Protein 8D03 (pdb70)

Secondary structure (DSSP, 8-state):
--SSHHHHHHHHHHHHHTT--HHHHHHHHHHH-TTS-HHHHHHHHHHHHH---HHHHHHHHHHH-

Solvent-accessible surface area: 4214 Å² total; per-residue (Å²): 84,5,152,65,16,117,19,0,56,103,0,0,123,74,0,94,89,154,66,26,88,57,146,100,2,72,77,38,0,40,144,73,38,104,110,15,49,107,53,9,1,95,7,0,6,79,6,15,137,100,116,62,85,22,83,108,3,32,146,77,8,93,133,81,154

Nearest PDB structures (foldseek):
  8d03-assembly1_A-2  TM=1.016E+00  e=1.972E-09  synthetic construct
  2vkh-assembly1_A  TM=7.465E-01  e=3.197E+00  Paraclostridium sordellii
  1evy-assembly1_A  TM=6.743E-01  e=6.496E+00  Leishmania mexicana

Structure (mmCIF, N/CA/C/O backbone):
data_8D03
#
_entry.id   8D03
#
_cell.length_a   70.635
_cell.length_b   70.635
_cell.length_c   31.382
_cell.angle_alpha   90.000
_cell.angle_beta   90.000
_cell.angle_gamma   120.000
#
_symmetry.space_group_name_H-M   'P 32 2 1'
#
loop_
_entity.id
_entity.type
_entity.pdbx_description
1 polymer HALC2_068
2 water water
#
loop_
_atom_site.group_PDB
_atom_site.id
_atom_site.type_symbol
_atom_site.label_atom_id
_atom_site.label_alt_id
_atom_site.label_comp_id
_atom_site.label_asym_id
_atom_site.label_entity_id
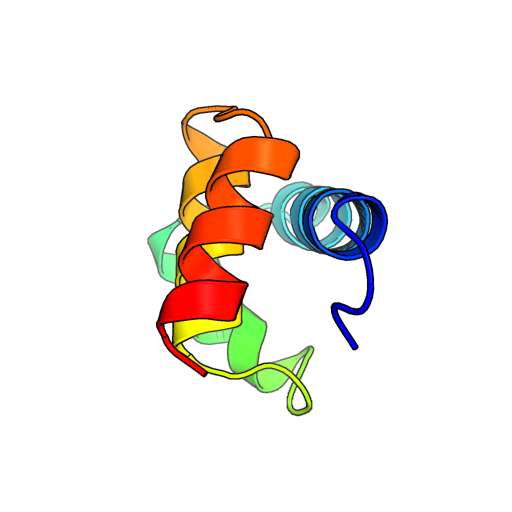_atom_site.label_seq_id
_atom_site.pdbx_PDB_ins_code
_atom_site.Cartn_x
_atom_site.Cartn_y
_atom_site.Cartn_z
_atom_site.occupancy
_atom_site.B_iso_or_equiv
_atom_site.auth_seq_id
_atom_site.auth_comp_id
_atom_site.auth_asym_id
_atom_site.auth_atom_id
_atom_site.pdbx_PDB_model_num
ATOM 1 N N . MET A 1 4 ? 22.25661 -13.49923 -6.85670 0.980 73.56935 1 MET A N 1
ATOM 2 C CA . MET A 1 4 ? 23.41864 -14.40977 -6.65736 0.980 69.16092 1 MET A CA 1
ATOM 3 C C . MET A 1 4 ? 24.37855 -13.85495 -5.61149 0.980 56.46203 1 MET A C 1
ATOM 4 O O . MET A 1 4 ? 25.13631 -14.60270 -4.99835 0.980 52.77738 1 MET A O 1
ATOM 18 N N . ILE A 1 5 ? 24.35628 -12.53909 -5.42537 1.000 52.54051 2 ILE A N 1
ATOM 19 C CA . ILE A 1 5 ? 25.15820 -11.88520 -4.39216 1.000 41.76553 2 ILE A CA 1
ATOM 20 C C . ILE A 1 5 ? 24.21622 -11.64485 -3.21540 1.000 42.96831 2 ILE A C 1
ATOM 21 O O . ILE A 1 5 ? 23.57375 -10.59873 -3.10149 1.000 46.67928 2 ILE A O 1
ATOM 37 N N . LYS A 1 6 ? 24.12735 -12.62854 -2.33606 0.870 38.71780 3 LYS A N 1
ATOM 38 C CA . LYS A 1 6 ? 23.35241 -12.51329 -1.10669 0.870 39.84425 3 LYS A CA 1
ATOM 39 C C . LYS A 1 6 ? 24.20851 -12.11355 0.08623 0.870 37.11498 3 LYS A C 1
ATOM 40 O O . LYS A 1 6 ? 23.66631 -11.62519 1.08252 0.870 43.53943 3 LYS A O 1
ATOM 59 N N . VAL A 1 7 ? 25.52130 -12.29691 -0.00208 1.000 38.73886 4 VAL A N 1
ATOM 60 C CA . VAL A 1 7 ? 26.45817 -11.91208 1.05269 1.000 36.95180 4 VAL A CA 1
ATOM 61 C C . VAL A 1 7 ? 27.72928 -11.38797 0.40802 1.000 32.47758 4 VAL A C 1
ATOM 62 O O . VAL A 1 7 ? 27.98625 -11.61808 -0.78059 1.000 37.24131 4 VAL A O 1
ATOM 75 N N . PRO A 1 8 ? 28.56179 -10.68188 1.18023 1.000 32.41178 5 PRO A N 1
ATOM 76 C CA . PRO A 1 8 ? 29.84100 -10.21083 0.60651 1.000 34.17778 5 PRO A CA 1
ATOM 77 C C . PRO A 1 8 ? 30.70574 -11.33967 0.06816 1.000 35.94378 5 PRO A C 1
ATOM 78 O O . PRO A 1 8 ? 31.46825 -11.12615 -0.87893 1.000 30.79053 5 PRO A O 1
ATOM 89 N N . GLU A 1 9 ? 30.60833 -12.53613 0.66134 1.000 36.33594 6 GLU A N 1
ATOM 90 C CA . GLU A 1 9 ? 31.40422 -13.67602 0.21709 1.000 35.91220 6 GLU A CA 1
ATOM 91 C C . GLU A 1 9 ? 31.15971 -14.01575 -1.24279 1.000 34.11198 6 GLU A C 1
ATOM 92 O O . GLU A 1 9 ? 32.07642 -14.48149 -1.93168 1.000 34.16199 6 GLU A O 1
ATOM 104 N N . ASP A 1 10 ? 29.92797 -13.81995 -1.72660 1.000 32.72234 7 ASP A N 1
ATOM 105 C CA . ASP A 1 10 ? 29.61658 -14.13371 -3.11534 1.000 34.26727 7 ASP A CA 1
ATOM 106 C C . ASP A 1 10 ? 30.32033 -13.17116 -4.06472 1.000 29.48248 7 ASP A C 1
ATOM 107 O O . ASP A 1 10 ? 30.83046 -13.57547 -5.11589 1.000 28.69555 7 ASP A O 1
ATOM 116 N N . LEU A 1 11 ? 30.35133 -11.89046 -3.71072 1.000 28.67186 8 LEU A N 1
ATOM 117 C CA . LEU A 1 11 ? 31.10337 -10.91707 -4.48916 1.000 25.35567 8 LEU A CA 1
ATOM 118 C C . LEU A 1 11 ? 32.56400 -11.33744 -4.62891 1.000 24.27396 8 LEU A C 1
ATOM 119 O O . LEU A 1 11 ? 33.11415 -11.37871 -5.74386 1.000 24.17132 8 LEU A O 1
ATOM 135 N N . GLU A 1 12 ? 33.19873 -11.69656 -3.51225 1.000 25.68729 9 GLU A N 1
ATOM 136 C CA . GLU A 1 12 ? 34.59151 -12.12498 -3.55690 1.000 27.77965 9 GLU A CA 1
ATOM 137 C C . GLU A 1 12 ? 34.77177 -13.40739 -4.35825 1.000 27.08483 9 GLU A C 1
ATOM 138 O O . GLU A 1 12 ? 35.72545 -13.52506 -5.13592 1.000 29.91674 9 GLU A O 1
ATOM 150 N N . ARG A 1 13 ? 33.88576 -14.39625 -4.16860 1.000 27.62436 10 ARG A N 1
ATOM 151 C CA . ARG A 1 13 ? 34.03218 -15.65772 -4.87487 1.000 30.34574 10 ARG A CA 1
ATOM 152 C C . ARG A 1 13 ? 33.95575 -15.45945 -6.39259 1.000 29.62724 10 ARG A C 1
ATOM 153 O O . ARG A 1 13 ? 34.81535 -15.93512 -7.14439 1.000 29.21929 10 ARG A O 1
ATOM 174 N N . ILE A 1 14 ? 32.91220 -14.78273 -6.86131 1.000 29.61671 11 ILE A N 1
ATOM 175 C CA . ILE A 1 14 ? 32.75589 -14.57050 -8.30088 1.000 27.57962 11 ILE A CA 1
ATOM 176 C C . ILE A 1 14 ? 33.88530 -13.70443 -8.83504 1.000 25.59517 11 ILE A C 1
ATOM 177 O O . ILE A 1 14 ? 34.44044 -13.97574 -9.91018 1.000 25.61886 11 ILE A O 1
ATOM 193 N N . GLY A 1 15 ? 34.27287 -12.67517 -8.08383 1.000 24.76350 12 GLY A N 1
ATOM 194 C CA . GLY A 1 15 ? 35.39346 -11.84220 -8.49700 1.000 21.75261 12 GLY A CA 1
ATOM 195 C C . GLY A 1 15 ? 36.67187 -12.63946 -8.69776 1.000 25.06880 12 GLY A C 1
ATOM 196 O O . GLY A 1 15 ? 37.35424 -12.50285 -9.71477 1.000 24.83719 12 GLY A O 1
ATOM 200 N N . ARG A 1 16 ? 37.02722 -13.47138 -7.71802 1.000 23.60809 13 ARG A N 1
ATOM 201 C CA . ARG A 1 16 ? 38.22374 -14.30167 -7.84367 1.000 25.20829 13 ARG A CA 1
ATOM 202 C C . ARG A 1 16 ? 38.12545 -15.20565 -9.05525 1.000 25.91890 13 ARG A C 1
ATOM 203 O O . ARG A 1 16 ? 39.11020 -15.40138 -9.77704 1.000 28.61659 13 ARG A O 1
ATOM 224 N N . GLU A 1 17 ? 36.93686 -15.75305 -9.30474 1.000 25.91363 14 GLU A N 1
ATOM 225 C CA . GLU A 1 17 ? 36.74771 -16.65807 -10.42917 1.000 27.26116 14 GLU A CA 1
ATOM 226 C C . GLU A 1 17 ? 36.98274 -15.96106 -11.75999 1.000 27.27169 14 GLU A C 1
ATOM 227 O O . GLU A 1 17 ? 37.64108 -16.51954 -12.65854 1.000 28.35340 14 GLU A O 1
ATOM 239 N N . LEU A 1 18 ? 36.42286 -14.77274 -11.92310 1.000 26.92165 15 LEU A N 1
ATOM 240 C CA . LEU A 1 18 ? 36.53599 -14.06673 -13.19871 1.000 25.52674 15 LEU A CA 1
ATOM 241 C C . LEU A 1 18 ? 37.96875 -13.61301 -13.43370 1.000 28.02704 15 LEU A C 1
ATOM 242 O O . LEU A 1 18 ? 38.50489 -13.76829 -14.53371 1.000 30.06676 15 LEU A O 1
ATOM 258 N N . ARG A 1 19 ? 38.61563 -13.05607 -12.40331 1.000 24.25291 16 ARG A N 1
ATOM 259 C CA . ARG A 1 19 ? 40.00151 -12.62639 -12.56624 1.000 26.28999 16 ARG A CA 1
ATOM 260 C C . ARG A 1 19 ? 40.92566 -13.80246 -12.84573 1.000 28.79819 16 ARG A C 1
ATOM 261 O O . ARG A 1 19 ? 41.91852 -13.65320 -13.56824 1.000 30.55366 16 ARG A O 1
ATOM 282 N N . ALA A 1 20 ? 40.63520 -14.98783 -12.28222 1.000 29.14560 17 ALA A N 1
ATOM 283 C CA . ALA A 1 20 ? 41.47743 -16.14291 -12.52555 1.000 31.71696 17 ALA A CA 1
ATOM 284 C C . ALA A 1 20 ? 41.45587 -16.56570 -13.98886 1.000 32.48811 17 ALA A C 1
ATOM 285 O O . ALA A 1 20 ? 42.4129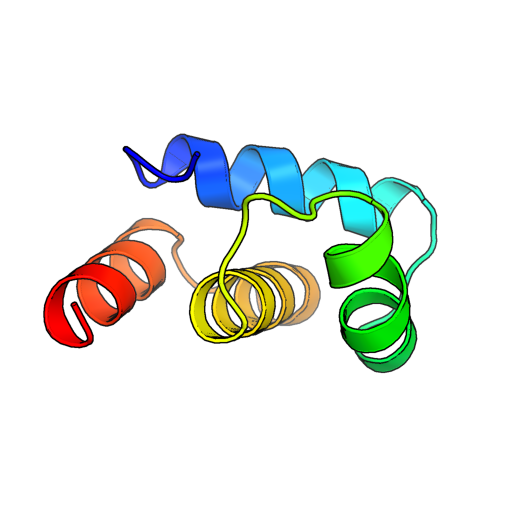0 -17.18864 -14.45595 1.000 36.39384 17 ALA A O 1
ATOM 292 N N . ARG A 1 21 ? 40.38479 -16.23676 -14.71283 1.000 34.43044 18 ARG A N 1
ATOM 293 C CA . ARG A 1 21 ? 40.31234 -16.51456 -16.14494 1.000 36.83600 18 ARG A CA 1
ATOM 294 C C . ARG A 1 21 ? 41.23127 -15.63819 -16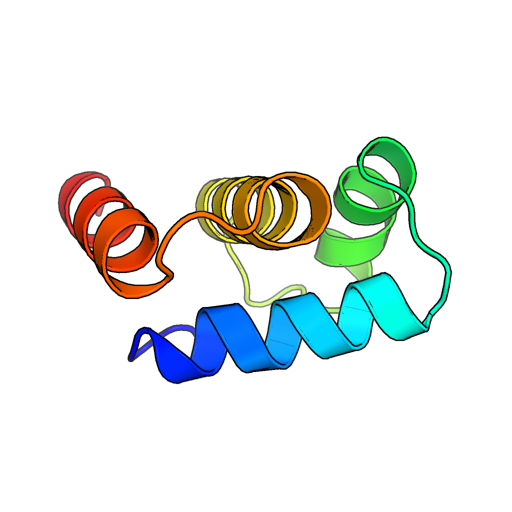.96774 1.000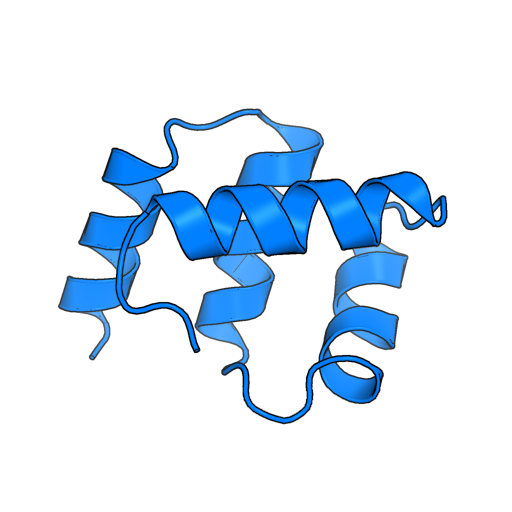 33.17503 18 ARG A C 1
ATOM 295 O O . ARG A 1 21 ? 41.30319 -15.82622 -18.18901 1.000 38.07299 18 ARG A O 1
ATOM 316 N N . GLY A 1 22 ? 41.91458 -14.68391 -16.36208 1.000 32.55390 19 GLY A N 1
ATOM 317 C CA . GLY A 1 22 ? 42.75269 -13.75959 -17.08871 1.000 36.35173 19 GLY A CA 1
ATOM 318 C C . GLY A 1 22 ? 42.07943 -12.47504 -17.49755 1.000 36.70440 19 GLY A C 1
ATOM 319 O O . GLY A 1 22 ? 42.68047 -11.68763 -18.23790 1.000 40.92070 19 GLY A O 1
ATOM 323 N N . LEU A 1 23 ? 40.86127 -12.23102 -17.03534 1.000 32.20649 20 LEU A N 1
ATOM 324 C CA . LEU A 1 23 ? 40.09096 -11.06542 -17.45312 1.000 35.27265 20 LEU A CA 1
ATOM 325 C C . LEU A 1 23 ? 40.55561 -9.81919 -16.70086 1.000 35.38056 20 LEU A C 1
ATOM 326 O O . LEU A 1 23 ? 40.41566 -9.74114 -15.47557 1.000 33.05396 20 LEU A O 1
ATOM 342 N N . ASP A 1 24 ? 41.10673 -8.85177 -17.43098 1.000 34.97788 21 ASP A N 1
ATOM 343 C CA . ASP A 1 24 ? 41.33108 -7.52930 -16.87227 1.000 35.33845 21 ASP A CA 1
ATOM 344 C C . ASP A 1 24 ? 39.98653 -6.82097 -16.73547 1.000 30.96950 21 ASP A C 1
ATOM 345 O O . ASP A 1 24 ? 38.93281 -7.36435 -17.06718 1.000 30.20889 21 ASP A O 1
ATOM 354 N N . THR A 1 25 ? 40.02074 -5.58538 -16.24651 1.000 29.44827 22 THR A N 1
ATOM 355 C CA . THR A 1 25 ? 38.77253 -4.91425 -15.90091 1.000 27.32170 22 THR A CA 1
ATOM 356 C C . THR A 1 25 ? 37.86859 -4.74196 -17.11528 1.000 23.40544 22 THR A C 1
ATOM 357 O O . THR A 1 25 ? 36.66263 -4.99563 -17.03650 1.000 22.09212 22 THR A O 1
ATOM 368 N N . LYS A 1 26 ? 38.41887 -4.30522 -18.24383 1.000 25.14249 23 LYS A N 1
ATOM 369 C CA . LYS A 1 26 ? 37.56201 -4.09398 -19.41025 1.000 24.67138 23 LYS A CA 1
ATOM 370 C C . LYS A 1 26 ? 36.95579 -5.40739 -19.89232 1.000 26.02417 23 LYS A C 1
ATOM 371 O O . LYS A 1 26 ? 35.75826 -5.48975 -20.19542 1.000 24.56874 23 LYS A O 1
ATOM 390 N N . ARG A 1 27 ? 37.78029 -6.45058 -19.98954 1.000 23.50282 24 ARG A N 1
ATOM 391 C CA . ARG A 1 27 ? 37.28615 -7.75107 -20.42379 1.000 24.32660 24 ARG A CA 1
ATOM 392 C C . ARG A 1 27 ? 36.33963 -8.34959 -19.40471 1.000 23.73706 24 ARG A C 1
ATOM 393 O O . ARG A 1 27 ? 35.39378 -9.04597 -19.77873 1.000 24.49241 24 ARG A O 1
ATOM 414 N N . LEU A 1 28 ? 36.56684 -8.09172 -18.11488 1.000 21.62628 25 LEU A N 1
ATOM 415 C CA . LEU A 1 28 ? 35.63337 -8.55725 -17.09472 1.000 21.24202 25 LEU A CA 1
ATOM 416 C C . LEU A 1 28 ? 34.26225 -7.93764 -17.28595 1.000 21.39204 25 LEU A C 1
ATOM 417 O O . LEU A 1 28 ? 33.24523 -8.62341 -17.16084 1.000 22.24477 25 LEU A O 1
ATOM 433 N N . LEU A 1 29 ? 34.21215 -6.64236 -17.60581 1.000 20.53930 26 LEU A N 1
ATOM 434 C CA . LEU A 1 29 ? 32.93900 -5.97076 -17.83216 1.000 18.81015 26 LEU A CA 1
ATOM 435 C C . LEU A 1 29 ? 32.28370 -6.38647 -19.14142 1.000 22.88169 26 LEU A C 1
ATOM 436 O O . LEU A 1 29 ? 31.06153 -6.26496 -19.27031 1.000 23.85286 26 LEU A O 1
ATOM 452 N N . GLU A 1 30 ? 33.04895 -6.90694 -20.09811 1.000 21.76314 27 GLU A N 1
ATOM 453 C CA . GLU A 1 30 ? 32.47676 -7.43475 -21.32660 1.000 24.06341 27 GLU A CA 1
ATOM 454 C C . GLU A 1 30 ? 32.06550 -8.89972 -21.19312 1.000 30.54577 27 GLU A C 1
ATOM 455 O O . GLU A 1 30 ? 30.98162 -9.28299 -21.64665 1.000 29.53775 27 GLU A O 1
ATOM 467 N N . GLU A 1 31 ? 32.89927 -9.72652 -20.55717 1.000 22.37637 28 GLU A N 1
ATOM 468 C CA . GLU A 1 31 ? 32.63693 -11.15849 -20.48191 1.000 28.04284 28 GLU A CA 1
ATOM 469 C C . GLU A 1 31 ? 31.83683 -11.54623 -19.25391 1.000 26.89270 28 GLU A C 1
ATOM 470 O O . GLU A 1 31 ? 31.10342 -12.54496 -19.30052 1.000 25.72677 28 GLU A O 1
ATOM 482 N N . GLY A 1 32 ? 31.99186 -10.81017 -18.16656 1.000 22.47112 29 GLY A N 1
ATOM 483 C CA . GLY A 1 32 ? 31.30181 -11.07596 -16.92864 1.000 26.10576 29 GLY A CA 1
ATOM 484 C C . GLY A 1 32 ? 29.80846 -11.24132 -17.10631 1.000 24.96615 29 GLY A C 1
ATOM 485 O O . GLY A 1 32 ? 29.21791 -12.21751 -16.63814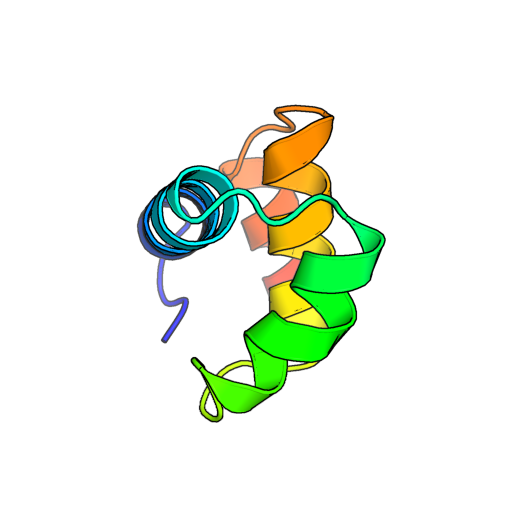 1.000 25.76362 29 GLY A O 1
ATOM 489 N N . PRO A 1 33 ? 29.17264 -10.29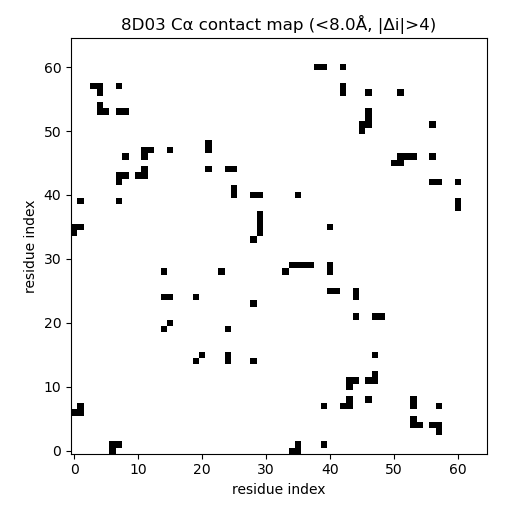255 -17.79149 1.000 26.22683 30 PRO A N 1
ATOM 490 C CA . PRO A 1 33 ? 27.72026 -10.39991 -17.99919 1.000 29.54038 30 PRO A CA 1
ATOM 491 C C . PRO A 1 33 ? 27.31251 -11.60810 -18.82050 1.000 30.73263 30 PRO A C 1
ATOM 492 O O . PRO A 1 33 ? 26.21868 -12.14391 -18.61014 1.000 34.43308 30 PRO A O 1
ATOM 503 N N . LYS A 1 34 ? 28.15081 -12.04360 -19.76824 1.000 30.27995 31 LYS A N 1
ATOM 504 C CA . LYS A 1 34 ? 27.83014 -13.23286 -20.54569 1.000 30.42470 31 LYS A CA 1
ATOM 505 C C . LYS A 1 34 ? 27.93214 -14.49160 -19.68789 1.000 30.96424 31 LYS A C 1
ATOM 506 O O . LYS A 1 34 ? 27.11364 -15.39923 -19.81328 1.000 30.30100 31 LYS A O 1
ATOM 525 N N . LEU A 1 35 ? 28.95353 -14.56363 -18.83163 1.000 28.12706 32 LEU A N 1
ATOM 526 C CA . LEU A 1 35 ? 29.19747 -15.75337 -18.02600 1.000 30.63788 32 LEU A CA 1
ATOM 527 C C . LEU A 1 35 ? 28.25741 -15.82404 -16.83151 1.000 27.02429 32 LEU A C 1
ATOM 528 O O . LEU A 1 35 ? 27.87073 -16.92625 -16.41777 1.000 26.54792 32 LEU A O 1
ATOM 544 N N . TYR A 1 36 ? 27.87667 -14.67536 -16.29394 1.000 27.28485 33 TYR A N 1
ATOM 545 C CA . TYR A 1 36 ? 27.02266 -14.57104 -15.11045 1.000 30.89844 33 TYR A CA 1
ATOM 546 C C . TYR A 1 36 ? 25.81632 -13.71734 -15.48176 1.000 29.50091 33 TYR A C 1
ATOM 547 O O . TYR A 1 36 ? 25.68544 -12.57067 -15.02960 1.000 32.26176 33 TYR A O 1
ATOM 565 N N . PRO A 1 37 ? 24.91877 -14.24736 -16.31672 1.000 31.48272 34 PRO A N 1
ATOM 566 C CA . PRO A 1 37 ? 23.73836 -13.47165 -16.71814 1.000 32.46968 34 PRO A CA 1
ATOM 567 C C . PRO A 1 37 ? 22.80337 -13.13128 -15.57031 1.000 35.15421 34 PRO A C 1
ATOM 568 O O . PRO A 1 37 ? 21.94538 -12.25086 -15.73818 1.000 40.59960 34 PRO A O 1
ATOM 579 N N . GLU A 1 38 ? 22.93705 -13.78727 -14.41607 1.000 33.13818 35 GLU A N 1
ATOM 580 C CA . GLU A 1 38 ? 22.08804 -13.49193 -13.27043 1.000 36.66492 35 GLU A CA 1
ATOM 581 C C . GLU A 1 38 ? 22.51571 -12.24669 -12.50511 1.000 33.33294 35 GLU A C 1
ATOM 582 O O . GLU A 1 38 ? 21.73923 -11.76711 -11.67744 1.000 37.24920 35 GLU A O 1
ATOM 594 N N . LEU A 1 39 ? 23.70947 -11.72288 -12.75165 1.000 29.77462 36 LEU A N 1
ATOM 595 C CA . LEU A 1 39 ? 24.20401 -10.54061 -12.05750 1.000 29.73251 36 LEU A CA 1
ATOM 596 C C . LEU A 1 39 ? 23.74028 -9.27489 -12.75170 1.000 29.31667 36 LEU A C 1
ATOM 597 O O . LEU A 1 39 ? 23.56527 -9.24083 -13.97538 1.000 32.14333 36 LEU A O 1
ATOM 613 N N . SER A 1 40 ? 23.53593 -8.22848 -11.95650 1.000 26.18472 37 SER A N 1
ATOM 614 C CA . SER A 1 40 ? 23.22548 -6.91894 -12.49092 1.000 25.37936 37 SER A CA 1
ATOM 615 C C . SER A 1 40 ? 24.51096 -6.23399 -12.93948 1.000 26.98218 37 SER A C 1
ATOM 616 O O . SER A 1 40 ? 25.61140 -6.64464 -12.59363 1.000 23.17383 37 SER A O 1
ATOM 624 N N . ILE A 1 41 ? 24.35798 -5.18428 -13.74637 1.000 26.77953 38 ILE A N 1
ATOM 625 C CA . ILE A 1 41 ? 25.52660 -4.38535 -14.13564 1.000 26.91112 38 ILE A CA 1
ATOM 626 C C . ILE A 1 41 ? 26.18482 -3.76657 -12.90822 1.000 21.96316 38 ILE A C 1
ATOM 627 O O . ILE A 1 41 ? 27.42199 -3.82206 -12.79830 1.000 21.18675 38 ILE A O 1
ATOM 643 N N . PRO A 1 42 ? 25.44760 -3.21712 -11.93955 1.000 21.49995 39 PRO A N 1
ATOM 644 C CA . PRO A 1 42 ? 26.09679 -2.75634 -10.70024 1.000 22.79484 39 PRO A CA 1
ATOM 645 C C . PRO A 1 42 ? 26.84366 -3.84819 -9.95936 1.000 22.21319 39 PRO A C 1
ATOM 646 O O . PRO A 1 42 ? 27.93661 -3.57898 -9.43594 1.000 20.41297 39 PRO A O 1
ATOM 657 N N . ASP A 1 43 ? 26.27937 -5.05706 -9.89442 1.000 21.77366 40 ASP A N 1
ATOM 658 C CA . ASP A 1 43 ? 26.98894 -6.20176 -9.32353 1.000 23.71600 40 ASP A CA 1
ATOM 659 C C . ASP A 1 43 ? 28.35580 -6.37468 -9.98092 1.000 22.47375 40 ASP A C 1
ATOM 660 O O . ASP A 1 43 ? 29.38586 -6.49456 -9.31172 1.000 18.87858 40 ASP A O 1
ATOM 669 N N . LEU A 1 44 ? 28.38260 -6.38860 -11.31098 1.000 17.87320 41 LEU A N 1
ATOM 670 C CA . LEU A 1 44 ? 29.64236 -6.59543 -12.02323 1.000 18.83910 41 LEU A CA 1
ATOM 671 C C . LEU A 1 44 ? 30.60298 -5.42786 -11.88286 1.000 14.56227 41 LEU A C 1
ATOM 672 O O . LEU A 1 44 ? 31.81303 -5.64431 -11.81003 1.000 18.22850 41 LEU A O 1
ATOM 688 N N . MET A 1 45 ? 30.10652 -4.19176 -11.79803 1.000 16.84939 42 MET A N 1
ATOM 689 C CA . MET A 1 45 ? 30.99632 -3.07527 -11.53658 1.000 17.13100 42 MET A CA 1
ATOM 690 C C . MET A 1 45 ? 31.64455 -3.19761 -10.15774 1.000 16.09930 42 MET A C 1
ATOM 691 O O . MET A 1 45 ? 32.84588 -2.94513 -10.00852 1.000 18.37062 42 MET A O 1
ATOM 705 N N . ALA A 1 46 ? 30.87808 -3.60818 -9.14981 1.000 15.24130 43 ALA A N 1
ATOM 706 C CA . ALA A 1 46 ? 31.44620 -3.81346 -7.82092 1.000 17.73107 43 ALA A CA 1
ATOM 707 C C . ALA A 1 46 ? 32.49480 -4.92778 -7.84356 1.000 19.08387 43 ALA A C 1
ATOM 708 O O . ALA A 1 46 ? 33.54891 -4.81766 -7.19520 1.000 19.12335 43 ALA A O 1
ATOM 715 N N . ILE A 1 47 ? 32.21626 -6.01510 -8.56499 1.000 18.08638 44 ILE A N 1
ATOM 716 C CA . ILE A 1 47 ? 33.17972 -7.10333 -8.67347 1.000 17.90741 44 ILE A CA 1
ATOM 717 C C . ILE A 1 47 ? 34.45075 -6.62019 -9.35717 1.000 18.58907 44 ILE A C 1
ATOM 718 O O . ILE A 1 47 ? 35.56129 -6.98888 -8.96230 1.000 19.25757 44 ILE A O 1
ATOM 734 N N . ALA A 1 48 ? 34.31032 -5.79429 -10.39426 1.000 20.61563 45 ALA A N 1
ATOM 735 C CA . ALA A 1 48 ? 35.48240 -5.24413 -11.05975 1.000 19.55498 45 ALA A CA 1
ATOM 736 C C . ALA A 1 48 ? 36.31724 -4.40219 -10.10943 1.000 21.13411 45 ALA A C 1
ATOM 737 O O . ALA A 1 48 ? 37.55418 -4.47257 -10.13453 1.000 21.17622 45 ALA A O 1
ATOM 744 N N . LEU A 1 49 ? 35.65989 -3.58265 -9.27167 1.000 20.11820 46 LEU A N 1
ATOM 745 C CA . LEU A 1 49 ? 36.38275 -2.76068 -8.30819 1.000 20.61300 46 LEU A CA 1
ATOM 746 C C . LEU A 1 49 ? 37.11114 -3.62975 -7.29010 1.000 20.99462 46 LEU A C 1
ATOM 747 O O . LEU A 1 49 ? 38.27575 -3.37940 -6.97182 1.000 24.43714 46 LEU A O 1
ATOM 763 N N . TYR A 1 50 ? 36.45960 -4.68494 -6.80589 1.000 20.47877 47 TYR A N 1
ATOM 764 C CA . TYR A 1 50 ? 37.12780 -5.59690 -5.89674 1.000 21.55785 47 TYR A CA 1
ATOM 765 C C . TYR A 1 50 ? 38.34851 -6.23177 -6.55027 1.000 26.31368 47 TYR A C 1
ATOM 766 O O . TYR A 1 50 ? 39.41251 -6.33063 -5.92610 1.000 26.63214 47 TYR A O 1
ATOM 784 N N . ASP A 1 51 ? 38.22029 -6.64268 -7.82040 1.000 23.47650 48 ASP A N 1
ATOM 785 C CA . ASP A 1 51 ? 39.24398 -7.46151 -8.44976 1.000 27.25327 48 ASP A CA 1
ATOM 786 C C . ASP A 1 51 ? 40.50570 -6.68066 -8.77420 1.000 28.77450 48 ASP A C 1
ATOM 787 O O . ASP A 1 51 ? 41.59755 -7.25603 -8.75647 1.000 30.44312 48 ASP A O 1
ATOM 796 N N . HIS A 1 52 ? 40.40161 -5.39137 -9.08597 1.000 27.67174 49 HIS A N 1
ATOM 79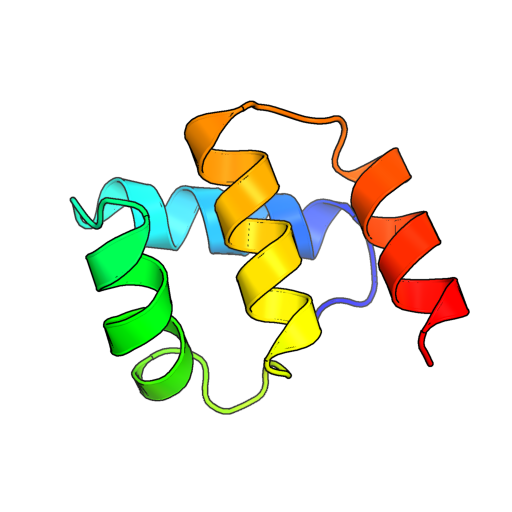7 C CA . HIS A 1 52 ? 41.61341 -4.63554 -9.36135 1.000 35.79903 49 HIS A CA 1
ATOM 798 C C . HIS A 1 52 ? 42.14163 -3.86569 -8.16359 1.000 43.28940 49 HIS A C 1
ATOM 799 O O . HIS A 1 52 ? 43.36293 -3.74622 -8.00850 1.000 44.88959 49 HIS A O 1
ATOM 813 N N . LEU A 1 53 ? 41.26421 -3.33310 -7.31170 1.000 36.40173 50 LEU A N 1
ATOM 814 C CA . LEU A 1 53 ? 41.68632 -2.47314 -6.20569 1.000 38.03877 50 LEU A CA 1
ATOM 815 C C . LEU A 1 53 ? 41.63634 -3.15224 -4.84416 1.000 39.41525 50 LEU A C 1
ATOM 816 O O . LEU A 1 53 ? 42.10515 -2.57120 -3.85846 1.000 40.43643 50 LEU A O 1
ATOM 832 N N . ASN A 1 54 ? 41.10607 -4.36513 -4.76728 1.000 39.16522 51 ASN A N 1
ATOM 833 C CA . ASN A 1 54 ? 40.97391 -5.08512 -3.50965 1.000 44.61061 51 ASN A CA 1
ATOM 834 C C . ASN A 1 54 ? 40.30093 -4.20276 -2.45682 1.000 47.81626 51 ASN A C 1
ATOM 835 O O . ASN A 1 54 ? 40.77584 -4.06284 -1.32649 1.000 50.60344 51 ASN A O 1
ATOM 846 N N . LEU A 1 55 ? 39.18549 -3.59107 -2.84248 1.000 40.18113 52 LEU A N 1
ATOM 847 C CA . LEU A 1 55 ? 38.33732 -2.92260 -1.86353 1.000 37.12287 52 LEU A CA 1
ATOM 848 C C . LEU A 1 55 ? 37.59437 -3.95704 -1.02416 1.000 34.93840 52 LEU A C 1
ATOM 849 O O . LEU A 1 55 ? 37.23322 -5.02852 -1.50744 1.000 40.06007 52 LEU A O 1
ATOM 865 N N . ASP A 1 56 ? 37.37356 -3.62700 0.24348 1.000 35.94642 53 ASP A N 1
ATOM 866 C CA . ASP A 1 56 ? 36.68978 -4.52953 1.15887 1.000 35.46215 53 ASP A CA 1
ATOM 867 C C . ASP A 1 56 ? 35.37260 -4.98959 0.53666 1.000 31.35376 53 ASP A C 1
ATOM 868 O O . ASP A 1 56 ? 34.53131 -4.14003 0.19074 1.000 29.04296 53 ASP A O 1
ATOM 877 N N . PRO A 1 57 ? 35.16087 -6.29837 0.35394 1.000 31.17479 54 PRO A N 1
ATOM 878 C CA . PRO A 1 57 ? 33.85488 -6.75252 -0.15628 1.000 28.89294 54 PRO A CA 1
ATOM 879 C C . PRO A 1 57 ? 32.68446 -6.34386 0.72399 1.000 26.80058 54 PRO A C 1
ATOM 880 O O . PRO A 1 57 ? 31.56767 -6.18607 0.21695 1.000 28.79819 54 P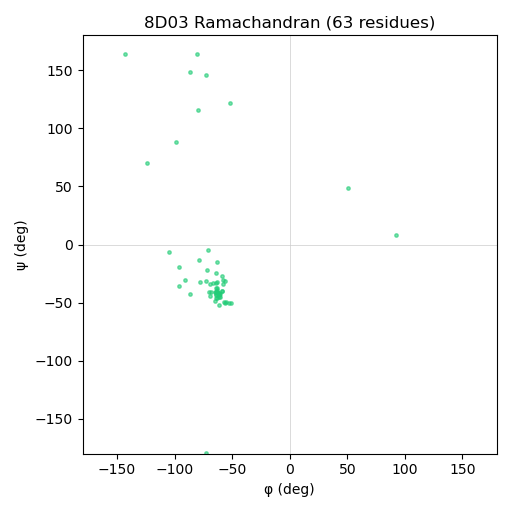RO A O 1
ATOM 891 N N . GLU A 1 58 ? 32.90366 -6.14899 2.02179 1.000 26.98218 55 GLU A N 1
ATOM 892 C CA . GLU A 1 58 ? 31.82424 -5.68034 2.88795 1.000 29.16139 55 GLU A CA 1
ATOM 893 C C . GLU A 1 58 ? 31.37704 -4.28087 2.48583 1.000 28.32445 55 GLU A C 1
ATOM 894 O O . GLU A 1 58 ? 30.17913 -3.97747 2.48505 1.000 27.83228 55 GLU A O 1
ATOM 906 N N . PHE A 1 59 ? 32.33178 -3.40591 2.15397 1.000 26.14524 56 PHE A N 1
ATOM 907 C CA . PHE A 1 59 ? 31.98651 -2.05944 1.72565 1.000 28.30603 56 PHE A CA 1
ATOM 908 C C . PHE A 1 59 ? 31.21734 -2.09212 0.41488 1.000 24.10026 56 PHE A C 1
ATOM 909 O O . PHE A 1 59 ? 30.15535 -1.46367 0.29615 1.000 25.94522 56 PHE A O 1
ATOM 926 N N . LEU A 1 60 ? 31.72348 -2.84048 -0.56456 1.000 22.00527 57 LEU A N 1
ATOM 927 C CA . LEU A 1 60 ? 31.07030 -2.92220 -1.86956 1.000 21.71839 57 LEU A CA 1
ATOM 928 C C . LEU A 1 60 ? 29.69230 -3.55085 -1.74380 1.000 26.07155 57 LEU A C 1
ATOM 929 O O . LEU A 1 60 ? 28.74434 -3.12400 -2.40889 1.000 23.36596 57 LEU A O 1
ATOM 945 N N . TYR A 1 61 ? 29.55937 -4.57350 -0.89442 1.000 21.91579 58 TYR A N 1
ATOM 946 C CA . TYR A 1 61 ? 28.25555 -5.17326 -0.66576 1.000 24.00288 58 TYR A CA 1
ATOM 947 C C . TYR A 1 61 ? 27.27879 -4.15740 -0.10932 1.000 28.63238 58 TYR A C 1
ATOM 948 O O . TYR A 1 61 ? 26.13206 -4.07164 -0.56936 1.000 28.84030 58 TYR A O 1
ATOM 966 N N . ARG A 1 62 ? 27.71567 -3.36034 0.87262 1.000 28.28497 59 ARG A N 1
ATOM 967 C CA . ARG A 1 62 ? 26.84295 -2.34653 1.44789 1.000 31.95909 59 ARG A CA 1
ATOM 968 C C . ARG A 1 62 ? 26.43859 -1.30155 0.41441 1.000 31.04583 59 ARG A C 1
ATOM 969 O O . ARG A 1 62 ? 25.29977 -0.81619 0.42868 1.000 32.50653 59 ARG A O 1
ATOM 990 N N . LEU A 1 63 ? 27.35925 -0.92412 -0.47780 1.000 28.40604 60 LEU A N 1
ATOM 991 C CA . LEU A 1 63 ? 27.00178 -0.00213 -1.54946 1.000 29.98517 60 LEU A CA 1
ATOM 992 C C . LEU A 1 63 ? 25.94407 -0.61403 -2.46422 1.000 30.60367 60 LEU A C 1
ATOM 993 O O . LEU A 1 63 ? 24.99961 0.06962 -2.88110 1.000 34.88576 60 LEU A O 1
ATOM 1010 N N . LEU A 1 64 ? 26.08014 -1.90482 -2.77050 1.000 27.79281 61 LEU A N 1
ATOM 1011 C CA . LEU A 1 64 ? 25.10551 -2.57681 -3.62545 1.000 30.81948 61 LEU A CA 1
ATOM 1012 C C . LEU A 1 64 ? 23.73057 -2.62589 -2.97422 1.000 37.12024 61 LEU A C 1
ATOM 1013 O O . LEU A 1 64 ? 22.70748 -2.50799 -3.65544 1.000 38.34144 61 LEU A O 1
ATOM 1029 N N . GLN A 1 65 ? 23.68067 -2.82995 -1.65930 1.000 33.06975 62 GLN A N 1
ATOM 1030 C CA . GLN A 1 65 ? 22.39779 -2.83808 -0.97519 1.000 41.65236 62 GLN A CA 1
ATOM 1031 C C . GLN A 1 65 ? 21.69600 -1.49474 -1.11794 1.000 48.61636 62 GLN A C 1
ATOM 1032 O O . GLN A 1 65 ? 20.48162 -1.43714 -1.35789 1.000 52.17731 62 GLN A O 1
ATOM 1046 N N . GLN A 1 66 ? 22.44359 -0.40010 -0.97727 1.000 45.27122 63 GLN A N 1
ATOM 1047 C CA . GLN A 1 66 ? 21.85371 0.91925 -1.16222 1.000 57.10422 63 GLN A CA 1
ATOM 1048 C C . GLN A 1 66 ? 21.20449 1.04759 -2.53505 1.000 58.51491 63 GLN A C 1
ATOM 1049 O O . GLN A 1 66 ? 20.04743 1.47006 -2.65480 1.000 64.50773 63 GLN A O 1
ATOM 1063 N N . SER A 1 67 ? 21.94264 0.69020 -3.58656 1.000 52.03255 64 SER A N 1
ATOM 1064 C CA . SER A 1 67 ? 21.43047 0.86348 -4.93958 1.000 57.52795 64 SER A CA 1
ATOM 1065 C C . SER A 1 67 ? 20.09491 0.15008 -5.13396 1.000 63.72343 64 SER A C 1
ATOM 1066 O O . SER A 1 67 ? 19.24680 0.61898 -5.90218 1.000 65.42100 64 SER A O 1
ATOM 1074 N N . ARG A 1 68 ? 19.88469 -0.96542 -4.44252 0.990 72.09285 65 ARG A N 1
ATOM 1075 C CA . ARG A 1 68 ? 18.66617 -1.75489 -4.59816 0.990 73.73779 65 ARG A CA 1
ATOM 1076 C C . ARG A 1 68 ? 17.51565 -1.12715 -3.82475 0.990 71.85598 65 ARG A C 1
ATOM 1077 O O . ARG A 1 68 ? 17.72851 -0.43503 -2.83053 0.990 72.78241 65 ARG A O 1
#

Sequence (65 aa):
MIKVPEDLERIGRELRARGLDTKRLLEEGPKLYPELSIPDLMAIALYDHLNLDPEFLYRLLQQSR

B-factor: mean 39.6, std 14.78, range [14.56, 102.59]

Foldseek 3Di:
DPPDLVVLVVLLVVLVVVVAQLVSQLVCVCVVCVVDDSLSSVLSNCCNPVVDDSRVSVVVVVVVD

Radius of gyration: 10.43 Å; Cα contacts (8 Å, |Δi|>4): 62; chains: 1; bounding box: 24×18×24 Å